Protein AF-A0A7S2FQ39-F1 (afdb_monomer_lite)

Organism: NCBI:txid327968

Sequence (121 aa):
KPEFNFGIQYMDDFSIQRCISAISCLVPRNYVVMEVKQNLTPADRKANLSRFRRPCFKKVAQVVMGEPTAEYKAHIQKKILEDKRGKSEVDWKLHRLERERKKAIAQRQEASGEAVTDKAE

pLDDT: mean 84.25, std 11.62, range [38.56, 95.75]

Structure (mmCIF, N/CA/C/O backbone):
data_AF-A0A7S2FQ39-F1
#
_entry.id   AF-A0A7S2FQ39-F1
#
loop_
_atom_site.group_PDB
_atom_site.id
_atom_site.type_symbol
_atom_site.label_atom_id
_atom_site.label_alt_id
_atom_site.label_comp_id
_atom_site.label_asym_id
_atom_site.label_entity_id
_atom_site.label_seq_id
_atom_site.pdbx_PDB_ins_code
_atom_site.Cartn_x
_atom_site.Cartn_y
_atom_site.Cartn_z
_atom_site.occupancy
_atom_site.B_iso_or_equiv
_atom_site.auth_seq_id
_atom_site.auth_comp_id
_atom_site.auth_asym_id
_atom_site.auth_atom_id
_atom_site.pdbx_PDB_model_num
ATOM 1 N N . LYS A 1 1 ? -6.271 3.833 -16.588 1.00 62.16 1 LYS A N 1
ATOM 2 C CA . LYS A 1 1 ? -5.746 4.088 -15.225 1.00 62.16 1 LYS A CA 1
ATOM 3 C C . LYS A 1 1 ? -6.754 5.026 -14.576 1.00 62.16 1 LYS A C 1
ATOM 5 O O . LYS A 1 1 ? -7.221 5.879 -15.318 1.00 62.16 1 LYS A O 1
ATOM 10 N N . PRO A 1 2 ? -7.185 4.807 -13.324 1.00 60.12 2 PRO A N 1
ATOM 11 C CA . PRO A 1 2 ? -8.110 5.735 -12.672 1.00 60.12 2 PRO A CA 1
ATOM 12 C C . PRO A 1 2 ? -7.487 7.134 -12.669 1.00 60.12 2 PRO A C 1
ATOM 14 O O . PRO A 1 2 ? -6.281 7.246 -12.440 1.00 60.12 2 PRO A O 1
ATOM 17 N N . GLU A 1 3 ? -8.275 8.154 -13.000 1.00 66.94 3 GLU A N 1
ATOM 18 C CA . GLU A 1 3 ? -7.801 9.534 -12.956 1.00 66.94 3 GLU A CA 1
ATOM 19 C C . GLU A 1 3 ? -7.766 10.017 -11.514 1.00 66.94 3 GLU A C 1
ATOM 21 O O . GLU A 1 3 ? -8.706 9.827 -10.741 1.00 66.94 3 GLU A O 1
ATOM 26 N N . PHE A 1 4 ? -6.637 10.614 -11.165 1.00 70.44 4 PHE A N 1
ATOM 27 C CA . PHE A 1 4 ? -6.452 11.318 -9.918 1.00 70.44 4 PHE A CA 1
ATOM 28 C C . PHE A 1 4 ? -6.645 12.800 -10.220 1.00 70.44 4 PHE A C 1
ATOM 30 O O . PHE A 1 4 ? -6.055 13.305 -11.168 1.00 70.44 4 PHE A O 1
ATOM 37 N N . ASN A 1 5 ? -7.521 13.459 -9.466 1.00 79.56 5 ASN A N 1
ATOM 38 C CA . ASN A 1 5 ? -7.760 14.892 -9.584 1.00 79.56 5 ASN A CA 1
ATOM 39 C C . ASN A 1 5 ? -7.559 15.524 -8.208 1.00 79.56 5 ASN A C 1
ATOM 41 O O . ASN A 1 5 ? -8.512 15.830 -7.491 1.00 79.56 5 ASN A O 1
ATOM 45 N N . PHE A 1 6 ? -6.296 15.610 -7.802 1.00 84.06 6 PHE A N 1
ATOM 46 C CA . PHE A 1 6 ? -5.885 16.217 -6.541 1.00 84.06 6 PHE A CA 1
ATOM 47 C C . PHE A 1 6 ? -5.695 17.736 -6.666 1.00 84.06 6 PHE A C 1
ATOM 49 O O . PHE A 1 6 ? -5.423 18.393 -5.662 1.00 84.06 6 PHE A O 1
ATOM 56 N N . GLY A 1 7 ? -5.831 18.297 -7.876 1.00 85.88 7 GLY A N 1
ATOM 57 C CA . GLY A 1 7 ? -5.596 19.715 -8.154 1.00 85.88 7 GLY A CA 1
ATOM 58 C C . GLY A 1 7 ? -4.108 20.068 -8.187 1.00 85.88 7 GLY A C 1
ATOM 59 O O . GLY A 1 7 ? -3.740 21.236 -8.074 1.00 85.88 7 GLY A O 1
ATOM 60 N N . ILE A 1 8 ? -3.244 19.059 -8.321 1.00 87.69 8 ILE A N 1
ATOM 61 C CA . ILE A 1 8 ? -1.791 19.203 -8.380 1.00 87.69 8 ILE A CA 1
ATOM 62 C C . ILE A 1 8 ? -1.350 18.606 -9.709 1.00 87.69 8 ILE A C 1
ATOM 64 O O . ILE A 1 8 ? -1.285 17.386 -9.859 1.00 87.69 8 ILE A O 1
ATOM 68 N N . GLN A 1 9 ? -0.979 19.474 -10.653 1.00 84.69 9 GLN A N 1
ATOM 69 C CA . GLN A 1 9 ? -0.674 19.097 -12.037 1.00 84.69 9 GLN A CA 1
ATOM 70 C C . GLN A 1 9 ? 0.286 17.902 -12.142 1.00 84.69 9 GLN A C 1
ATOM 72 O O . GLN A 1 9 ? 0.032 16.980 -12.907 1.00 84.69 9 GLN A O 1
ATOM 77 N N . TYR A 1 10 ? 1.347 17.881 -11.329 1.00 84.19 10 TYR A N 1
ATOM 78 C CA . TYR A 1 10 ? 2.373 16.832 -11.361 1.00 84.19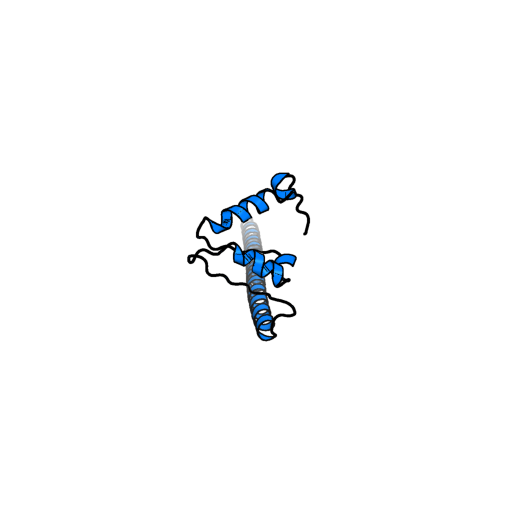 10 TYR A CA 1
ATOM 79 C C . TYR A 1 10 ? 1.932 15.471 -10.778 1.00 84.19 10 TYR A C 1
ATOM 81 O O . TYR A 1 10 ? 2.574 14.437 -11.000 1.00 84.19 10 TYR A O 1
ATOM 89 N N . MET A 1 11 ? 0.875 15.466 -9.962 1.00 83.00 11 MET A N 1
ATOM 90 C CA . MET A 1 11 ? 0.264 14.238 -9.447 1.00 83.00 11 MET A CA 1
ATOM 91 C C . MET A 1 11 ? -0.787 13.713 -10.421 1.00 83.00 11 MET A C 1
ATOM 93 O O . MET A 1 11 ? -0.844 12.506 -10.658 1.00 83.00 11 MET A O 1
ATOM 97 N N . ASP A 1 12 ? -1.551 14.625 -11.015 1.00 84.69 12 ASP A N 1
ATOM 98 C CA . ASP A 1 12 ? -2.663 14.311 -11.907 1.00 84.69 12 ASP A CA 1
ATOM 99 C C . ASP A 1 12 ? -2.162 13.850 -13.297 1.00 84.69 12 ASP A C 1
ATOM 101 O O . ASP A 1 12 ? -2.748 12.965 -13.918 1.00 84.69 12 ASP A O 1
ATOM 105 N N . ASP A 1 13 ? -1.001 14.345 -13.755 1.00 86.81 13 ASP A N 1
ATOM 106 C CA . ASP A 1 13 ? -0.345 13.948 -15.016 1.00 86.81 13 ASP A CA 1
ATOM 107 C C . ASP A 1 13 ? 0.624 12.745 -14.895 1.00 86.81 13 ASP A C 1
ATOM 109 O O . ASP A 1 13 ? 1.338 12.379 -15.847 1.00 86.81 13 ASP A O 1
ATOM 113 N N . PHE A 1 14 ? 0.697 12.136 -13.705 1.00 83.81 14 PHE A N 1
ATOM 114 C CA . PHE A 1 14 ? 1.601 11.032 -13.366 1.00 83.81 14 PHE A CA 1
ATOM 115 C C . PHE A 1 14 ? 3.100 11.310 -13.613 1.00 83.81 14 PHE A C 1
ATOM 117 O O . PHE A 1 14 ? 3.900 10.371 -13.733 1.00 83.81 14 PHE A O 1
ATOM 124 N N . SER A 1 15 ? 3.533 12.568 -13.710 1.00 88.00 15 SER A N 1
ATOM 125 C CA . SER A 1 15 ? 4.949 12.923 -13.892 1.00 88.00 15 SER A CA 1
ATOM 126 C C . SER A 1 15 ? 5.789 12.526 -12.677 1.00 88.00 15 SER A C 1
ATOM 128 O O . SER A 1 15 ? 6.823 11.872 -12.839 1.00 88.00 15 SER A O 1
ATOM 130 N N . ILE A 1 16 ? 5.303 12.783 -11.457 1.00 88.62 16 ILE A N 1
ATOM 131 C CA . ILE A 1 16 ? 5.969 12.351 -10.215 1.00 88.62 16 ILE A CA 1
ATOM 132 C C . ILE A 1 16 ? 6.115 10.830 -10.186 1.00 88.62 16 ILE A C 1
ATOM 134 O O . ILE A 1 16 ? 7.183 10.312 -9.856 1.00 88.62 16 ILE A O 1
ATOM 138 N N . GLN A 1 17 ? 5.070 10.097 -10.582 1.00 87.00 17 GLN A N 1
ATOM 139 C CA . GLN A 1 17 ? 5.109 8.636 -10.617 1.00 87.00 17 GLN A CA 1
ATOM 140 C C . GLN A 1 17 ? 6.200 8.132 -11.575 1.00 87.00 17 GLN A C 1
ATOM 142 O O . GLN A 1 17 ? 6.941 7.206 -11.235 1.00 87.00 17 GLN A O 1
ATOM 147 N N . ARG A 1 18 ? 6.336 8.756 -12.754 1.00 87.88 18 ARG A N 1
ATOM 148 C CA . ARG A 1 18 ? 7.396 8.435 -13.723 1.00 87.88 18 ARG A CA 1
ATOM 149 C C . ARG A 1 18 ? 8.787 8.700 -13.145 1.00 87.88 18 ARG A C 1
ATOM 151 O O . ARG A 1 18 ? 9.640 7.815 -13.222 1.00 87.88 18 ARG A O 1
ATOM 158 N N . CYS A 1 19 ? 8.992 9.853 -12.509 1.00 89.75 19 CYS A N 1
ATOM 159 C CA . CYS A 1 19 ? 10.262 10.209 -11.870 1.00 89.75 19 CYS A CA 1
ATOM 160 C C . CYS A 1 19 ? 10.634 9.239 -10.736 1.00 89.75 19 CYS A C 1
ATOM 162 O O . CYS A 1 19 ? 11.741 8.700 -10.715 1.00 89.75 19 CYS A O 1
ATOM 164 N N . ILE A 1 20 ? 9.694 8.943 -9.832 1.00 89.56 20 ILE A N 1
ATOM 165 C CA . ILE A 1 20 ? 9.906 7.987 -8.735 1.00 89.56 20 ILE A CA 1
ATOM 166 C C . ILE A 1 20 ? 10.208 6.595 -9.293 1.00 89.56 20 ILE A C 1
ATOM 168 O O . ILE A 1 20 ? 11.118 5.922 -8.812 1.00 89.56 20 ILE A O 1
ATOM 172 N N . SER A 1 21 ? 9.486 6.161 -10.329 1.00 88.25 21 SER A N 1
ATOM 173 C CA . SER A 1 21 ? 9.715 4.856 -10.950 1.00 88.25 21 SER A CA 1
ATOM 174 C C . SER A 1 21 ? 11.125 4.741 -11.540 1.00 88.25 21 SER A C 1
ATOM 176 O O . SER A 1 21 ? 11.764 3.704 -11.361 1.00 88.25 21 SER A O 1
ATOM 178 N N . ALA A 1 22 ? 11.646 5.802 -12.163 1.00 87.81 22 ALA A N 1
ATOM 179 C CA . ALA A 1 22 ? 13.009 5.830 -12.697 1.00 87.81 22 ALA A CA 1
ATOM 180 C C . ALA A 1 22 ? 14.084 5.739 -11.597 1.00 87.81 22 ALA A C 1
ATOM 182 O O . ALA A 1 22 ? 15.065 5.011 -11.750 1.00 87.81 22 ALA A O 1
ATOM 183 N N . ILE A 1 23 ? 13.883 6.423 -10.467 1.00 90.12 23 ILE A N 1
ATOM 184 C CA . ILE A 1 23 ? 14.864 6.488 -9.369 1.00 90.12 23 ILE A CA 1
ATOM 185 C C . ILE A 1 23 ? 14.750 5.286 -8.413 1.00 90.12 23 ILE A C 1
ATOM 187 O O . ILE A 1 23 ? 15.720 4.934 -7.742 1.00 90.12 23 ILE A O 1
ATOM 191 N N . SER A 1 24 ? 13.601 4.602 -8.375 1.00 88.50 24 SER A N 1
ATOM 192 C CA . SER A 1 24 ? 13.308 3.500 -7.440 1.00 88.50 24 SER A CA 1
ATOM 193 C C . SER A 1 24 ? 14.362 2.384 -7.405 1.00 88.50 24 SER A C 1
ATOM 195 O O . SER A 1 24 ? 14.587 1.772 -6.369 1.00 88.50 24 SER A O 1
ATOM 197 N N . CYS A 1 25 ? 15.059 2.134 -8.514 1.00 86.25 25 CYS A N 1
ATOM 198 C CA . CYS A 1 25 ? 16.072 1.079 -8.608 1.00 86.25 25 CYS A CA 1
ATOM 199 C C . CYS A 1 25 ? 17.444 1.480 -8.031 1.00 86.25 25 CYS A C 1
ATOM 201 O O . CYS A 1 25 ? 18.327 0.630 -7.874 1.00 86.25 25 CYS A O 1
ATOM 203 N N . LEU A 1 26 ? 17.650 2.765 -7.730 1.00 89.12 26 LEU A N 1
ATOM 204 C CA . LEU A 1 26 ? 18.914 3.290 -7.210 1.00 89.12 26 LEU A CA 1
ATOM 205 C C . LEU A 1 26 ? 19.009 3.151 -5.690 1.00 89.12 26 LEU A C 1
ATOM 207 O O . LEU A 1 26 ? 20.084 2.853 -5.166 1.00 89.12 26 LEU A O 1
ATOM 211 N N . VAL A 1 27 ? 17.887 3.322 -4.994 1.00 89.00 27 VAL A N 1
ATOM 212 C CA . VAL A 1 27 ? 17.828 3.340 -3.531 1.00 89.00 27 VAL A CA 1
ATOM 213 C C . VAL A 1 27 ? 17.418 1.954 -3.018 1.00 89.00 27 VAL A C 1
ATOM 215 O O . VAL A 1 27 ? 16.342 1.482 -3.367 1.00 89.00 27 VAL A O 1
ATOM 218 N N . PRO A 1 28 ? 18.221 1.272 -2.183 1.00 86.94 28 PRO A N 1
ATOM 219 C CA . PRO A 1 28 ? 17.875 -0.047 -1.658 1.00 86.94 28 PRO A CA 1
ATOM 220 C C . PRO A 1 28 ? 16.812 0.073 -0.554 1.00 86.94 28 PRO A C 1
ATOM 222 O O . PRO A 1 28 ? 17.127 0.191 0.627 1.00 86.94 28 PRO A O 1
ATOM 225 N N . ARG A 1 29 ? 15.535 0.082 -0.944 1.00 90.06 29 ARG A N 1
ATOM 226 C CA . ARG A 1 29 ? 14.372 0.069 -0.043 1.00 90.06 29 ARG A CA 1
ATOM 227 C C . ARG A 1 29 ? 13.361 -0.988 -0.475 1.00 90.06 29 ARG A C 1
ATOM 229 O O . ARG A 1 29 ? 13.396 -1.487 -1.597 1.00 90.06 29 ARG A O 1
ATOM 236 N N . ASN A 1 30 ? 12.440 -1.309 0.429 1.00 90.00 30 ASN A N 1
ATOM 237 C CA . ASN A 1 30 ? 11.291 -2.147 0.110 1.00 90.00 30 ASN A CA 1
ATOM 238 C C . ASN A 1 30 ? 10.298 -1.332 -0.730 1.00 90.00 30 ASN A C 1
ATOM 240 O O . ASN A 1 30 ? 9.781 -0.320 -0.259 1.00 90.00 30 ASN A O 1
ATOM 244 N N . TYR A 1 31 ? 10.037 -1.772 -1.962 1.00 88.81 31 TYR A N 1
ATOM 245 C CA . TYR A 1 31 ? 9.090 -1.133 -2.876 1.00 88.81 31 TYR A CA 1
ATOM 246 C C . TYR A 1 31 ? 7.878 -2.023 -3.116 1.00 88.81 31 TYR A C 1
ATOM 248 O O . TYR A 1 31 ? 8.013 -3.227 -3.331 1.00 88.81 31 TYR A O 1
ATOM 256 N N . VAL A 1 32 ? 6.698 -1.405 -3.146 1.00 88.88 32 VAL A N 1
ATOM 257 C CA . VAL A 1 32 ? 5.442 -2.053 -3.527 1.00 88.88 32 VAL A CA 1
ATOM 258 C C . VAL A 1 32 ? 4.863 -1.296 -4.718 1.00 88.88 32 VAL A C 1
ATOM 260 O O . VAL A 1 32 ? 4.591 -0.101 -4.627 1.00 88.88 32 VAL A O 1
ATOM 263 N N . VAL A 1 33 ? 4.6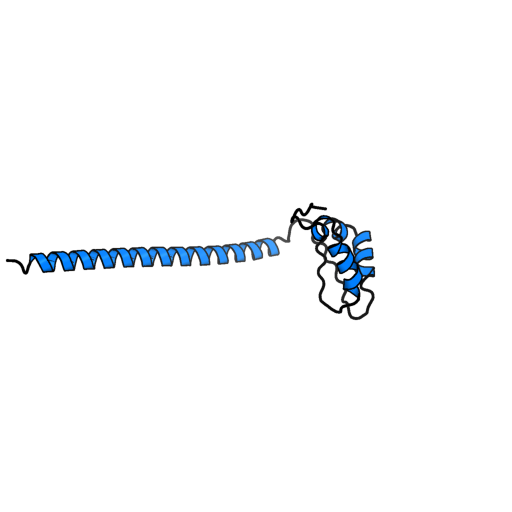89 -1.985 -5.848 1.00 87.19 33 VAL A N 1
ATOM 264 C CA . VAL A 1 33 ? 4.102 -1.417 -7.072 1.00 87.19 33 VAL A CA 1
ATOM 265 C C . VAL A 1 33 ? 2.657 -1.891 -7.185 1.00 87.19 33 VAL A C 1
ATOM 267 O O . VAL A 1 33 ? 2.390 -3.026 -7.575 1.00 87.19 33 VAL A O 1
ATOM 270 N N . MET A 1 34 ? 1.717 -1.020 -6.823 1.00 83.75 34 MET A N 1
ATOM 271 C CA . MET A 1 34 ? 0.281 -1.326 -6.779 1.00 83.75 34 MET A CA 1
ATOM 272 C C . MET A 1 34 ? -0.434 -0.955 -8.089 1.00 83.75 34 MET A C 1
ATOM 274 O O . MET A 1 34 ? -1.398 -0.196 -8.087 1.00 83.75 34 MET A O 1
ATOM 278 N N . GLU A 1 35 ? 0.039 -1.459 -9.232 1.00 83.19 35 GLU A N 1
ATOM 279 C CA . GLU A 1 35 ? -0.626 -1.227 -10.524 1.00 83.19 35 GLU A CA 1
ATOM 280 C C . GLU A 1 35 ? -1.515 -2.409 -10.932 1.00 83.19 35 GLU A C 1
ATOM 282 O O . GLU A 1 35 ? -1.038 -3.528 -11.061 1.00 83.19 35 GLU A O 1
ATOM 287 N N . VAL A 1 36 ? -2.797 -2.167 -11.226 1.00 81.69 36 VAL A N 1
ATOM 288 C CA . VAL A 1 36 ? -3.739 -3.244 -11.597 1.00 81.69 36 VAL A CA 1
ATOM 289 C C . VAL A 1 36 ? -3.383 -3.868 -12.953 1.00 81.69 36 VAL A C 1
ATOM 291 O O . VAL A 1 36 ? -3.096 -5.059 -13.037 1.00 81.69 36 VAL A O 1
ATOM 294 N N . LYS A 1 37 ? -3.352 -3.062 -14.026 1.00 83.00 37 LYS A N 1
ATOM 295 C CA . LYS A 1 37 ? -3.108 -3.558 -15.395 1.00 83.00 37 LYS A CA 1
ATOM 296 C C . LYS A 1 37 ? -1.725 -4.200 -15.531 1.00 83.00 37 LYS A C 1
ATOM 298 O O . LYS A 1 37 ? -1.615 -5.314 -16.034 1.00 83.00 37 LYS A O 1
ATOM 303 N N . GLN A 1 38 ? -0.689 -3.503 -15.068 1.00 84.44 38 GLN A N 1
ATOM 304 C CA . GLN A 1 38 ? 0.695 -3.949 -15.233 1.00 84.44 38 GLN A CA 1
ATOM 305 C C . GLN A 1 38 ? 1.034 -5.179 -14.380 1.00 84.44 38 GLN A C 1
ATOM 307 O O . GLN A 1 38 ? 1.895 -5.967 -14.762 1.00 84.44 38 GLN A O 1
ATOM 312 N N . ASN A 1 39 ? 0.363 -5.378 -13.239 1.00 85.56 39 ASN A N 1
ATOM 313 C CA . ASN A 1 39 ? 0.558 -6.594 -12.451 1.00 85.56 39 ASN A CA 1
ATOM 314 C C . ASN A 1 39 ? -0.206 -7.788 -13.036 1.00 85.56 39 ASN A C 1
ATOM 316 O O . ASN A 1 39 ? 0.174 -8.931 -12.780 1.00 85.56 39 ASN A O 1
ATOM 320 N N . LEU A 1 40 ? -1.244 -7.563 -13.845 1.00 86.69 40 LEU A N 1
ATOM 321 C CA . LEU A 1 40 ? -2.067 -8.641 -14.386 1.00 86.69 40 LEU A CA 1
ATOM 322 C C . LEU A 1 40 ? -1.416 -9.346 -15.584 1.00 86.69 40 LEU A C 1
ATOM 324 O O . LEU A 1 40 ? -1.449 -10.577 -15.673 1.00 86.69 40 LEU A O 1
ATOM 328 N N . THR A 1 41 ? -0.763 -8.601 -16.476 1.00 89.69 41 THR A N 1
ATOM 329 C CA . THR A 1 41 ? -0.130 -9.171 -17.673 1.00 89.69 41 THR A CA 1
ATOM 330 C C . THR A 1 41 ? 1.296 -9.676 -17.368 1.00 89.69 41 THR A C 1
ATOM 332 O O . THR A 1 41 ? 2.087 -8.999 -16.707 1.00 89.69 41 THR A O 1
ATOM 335 N N . PRO A 1 42 ? 1.686 -10.877 -17.838 1.00 89.12 42 PRO A N 1
ATOM 336 C CA . PRO A 1 42 ? 3.023 -11.421 -17.575 1.00 89.12 42 PRO A CA 1
ATOM 337 C C . PRO A 1 42 ? 4.148 -10.591 -18.205 1.00 89.12 42 PRO A C 1
ATOM 339 O O . PRO A 1 42 ? 5.226 -10.476 -17.618 1.00 89.12 42 PRO A O 1
ATOM 342 N N . ALA A 1 43 ? 3.893 -9.996 -19.374 1.00 91.69 43 ALA A N 1
ATOM 343 C CA . ALA A 1 43 ? 4.855 -9.151 -20.072 1.00 91.69 43 ALA A CA 1
ATOM 344 C C . ALA A 1 43 ? 5.202 -7.894 -19.257 1.00 91.69 43 ALA A C 1
ATOM 346 O O . ALA A 1 43 ? 6.385 -7.628 -19.025 1.00 91.69 43 ALA A O 1
ATOM 347 N N . ASP A 1 44 ? 4.193 -7.182 -18.744 1.00 90.00 44 ASP A N 1
ATOM 348 C CA . ASP A 1 44 ? 4.416 -5.942 -17.994 1.00 90.00 44 ASP A CA 1
ATOM 349 C C . ASP A 1 44 ? 5.055 -6.229 -16.628 1.00 90.00 44 ASP A C 1
ATOM 351 O O . ASP A 1 44 ? 5.970 -5.514 -16.214 1.00 90.00 44 ASP A O 1
ATOM 355 N N . ARG A 1 45 ? 4.691 -7.340 -15.966 1.00 90.62 45 ARG A N 1
ATOM 356 C CA . ARG A 1 45 ? 5.386 -7.797 -14.748 1.00 90.62 45 ARG A CA 1
ATOM 357 C C . ARG A 1 45 ? 6.875 -8.013 -14.985 1.00 90.62 45 ARG A C 1
ATOM 359 O O . ARG A 1 45 ? 7.702 -7.551 -14.196 1.00 90.62 45 ARG A O 1
ATOM 366 N N . LYS A 1 46 ? 7.232 -8.715 -16.065 1.00 90.31 46 LYS A N 1
ATOM 367 C CA . LYS A 1 46 ? 8.636 -8.966 -16.412 1.00 90.31 46 LYS A CA 1
ATOM 368 C C . LYS A 1 46 ? 9.359 -7.652 -16.694 1.00 90.31 46 LYS A C 1
ATOM 370 O O . LYS A 1 46 ? 10.469 -7.467 -16.200 1.00 90.31 46 LYS A O 1
ATOM 375 N N . ALA A 1 47 ? 8.725 -6.728 -17.417 1.00 90.81 47 ALA A N 1
ATOM 376 C CA . ALA A 1 47 ? 9.282 -5.408 -17.690 1.00 90.81 47 ALA A CA 1
ATOM 377 C C . ALA A 1 47 ? 9.529 -4.611 -16.396 1.00 90.81 47 ALA A C 1
ATOM 379 O O . ALA A 1 47 ? 10.635 -4.105 -16.197 1.00 90.81 47 ALA A O 1
ATOM 380 N N . ASN A 1 48 ? 8.565 -4.582 -15.475 1.00 89.25 48 ASN A N 1
ATOM 381 C CA . ASN A 1 48 ? 8.681 -3.880 -14.194 1.00 89.25 48 ASN A CA 1
ATOM 382 C C . ASN A 1 48 ? 9.776 -4.479 -13.300 1.00 89.25 48 ASN A C 1
ATOM 384 O O . ASN A 1 48 ? 10.645 -3.755 -12.812 1.00 89.25 48 ASN A O 1
ATOM 388 N N . LEU A 1 49 ? 9.803 -5.805 -13.143 1.00 89.38 49 LEU A N 1
ATOM 389 C CA . LEU A 1 49 ? 10.837 -6.490 -12.361 1.00 89.38 49 LEU A CA 1
ATOM 390 C C . LEU A 1 49 ? 12.230 -6.374 -12.992 1.00 89.38 49 LEU A C 1
ATOM 392 O O . LEU A 1 49 ? 13.231 -6.393 -12.277 1.00 89.38 49 LEU A O 1
ATOM 396 N N . SER A 1 50 ? 12.319 -6.237 -14.319 1.00 89.69 50 SER A N 1
ATOM 397 C CA . SER A 1 50 ? 13.600 -6.106 -15.020 1.00 89.69 50 SER A CA 1
ATOM 398 C C . SER A 1 50 ? 14.346 -4.812 -14.700 1.00 89.69 50 SER A C 1
ATOM 400 O O . SER A 1 50 ? 15.529 -4.732 -15.016 1.00 89.69 50 SER A O 1
ATOM 402 N N . ARG A 1 51 ? 13.697 -3.817 -14.083 1.00 88.00 51 ARG A N 1
ATOM 403 C CA . ARG A 1 51 ? 14.347 -2.577 -13.632 1.00 88.00 51 ARG A CA 1
ATOM 404 C C . ARG A 1 51 ? 15.162 -2.814 -12.355 1.00 88.00 51 ARG A C 1
ATOM 406 O O . ARG A 1 51 ? 16.281 -2.324 -12.224 1.00 88.00 51 ARG A O 1
ATOM 413 N N . PHE A 1 52 ? 14.675 -3.688 -11.475 1.00 90.19 52 PHE A N 1
ATOM 414 C CA . PHE A 1 52 ? 15.336 -4.084 -10.229 1.00 90.19 52 PHE A CA 1
ATOM 415 C C . PHE A 1 52 ? 16.366 -5.204 -10.468 1.00 90.19 52 PHE A C 1
ATOM 417 O O . PHE A 1 52 ? 16.208 -6.339 -10.015 1.00 90.19 52 PHE A O 1
ATOM 424 N N . ARG A 1 53 ? 17.425 -4.917 -11.239 1.00 86.38 53 ARG A N 1
ATOM 425 C CA . ARG A 1 53 ? 18.468 -5.918 -11.570 1.00 86.38 53 ARG A CA 1
ATOM 426 C C . ARG A 1 53 ? 19.518 -6.107 -10.485 1.00 86.38 53 ARG A C 1
ATOM 428 O O . ARG A 1 53 ? 20.196 -7.130 -10.486 1.00 86.38 53 ARG A O 1
ATOM 435 N N . ARG A 1 54 ? 19.684 -5.123 -9.600 1.00 87.38 54 ARG A N 1
ATOM 436 C CA . ARG A 1 54 ? 20.750 -5.143 -8.595 1.00 87.38 54 ARG A CA 1
ATOM 437 C C . ARG A 1 54 ? 20.523 -6.299 -7.603 1.00 87.38 54 ARG A C 1
ATOM 439 O O . ARG A 1 54 ? 19.378 -6.505 -7.199 1.00 87.38 54 ARG A O 1
ATOM 446 N N . PRO A 1 55 ? 21.581 -7.005 -7.160 1.00 86.81 55 PRO A N 1
ATOM 447 C CA . PRO A 1 55 ? 21.460 -8.142 -6.238 1.00 86.81 55 PRO A CA 1
ATOM 448 C C . PRO A 1 55 ? 20.813 -7.807 -4.888 1.00 86.81 55 PRO A C 1
ATOM 450 O O . PRO A 1 55 ? 20.303 -8.693 -4.215 1.00 86.81 55 PRO A O 1
ATOM 453 N N . CYS A 1 56 ? 20.808 -6.530 -4.494 1.00 88.38 56 CYS A N 1
ATOM 454 C CA . CYS A 1 56 ? 20.179 -6.065 -3.260 1.00 88.38 56 CYS A CA 1
ATOM 455 C C . CYS A 1 56 ? 18.644 -6.163 -3.261 1.00 88.38 56 CYS A C 1
ATOM 457 O O . CYS A 1 56 ? 18.036 -6.027 -2.202 1.00 88.38 56 CYS A O 1
ATOM 459 N N . PHE A 1 57 ? 18.006 -6.397 -4.413 1.00 90.25 57 PHE A N 1
ATOM 460 C CA . PHE A 1 57 ? 16.553 -6.504 -4.505 1.00 90.25 57 PHE A CA 1
ATOM 461 C C . PHE A 1 57 ? 16.090 -7.951 -4.658 1.00 90.25 57 PHE A C 1
ATOM 463 O O . PHE A 1 57 ? 16.409 -8.638 -5.631 1.00 90.25 57 PHE A O 1
ATOM 470 N N . LYS A 1 58 ? 15.217 -8.384 -3.743 1.00 90.31 58 LYS A N 1
ATOM 471 C CA . LYS A 1 58 ? 14.429 -9.606 -3.906 1.00 90.31 58 LYS A CA 1
ATOM 472 C C . LYS A 1 58 ? 13.195 -9.301 -4.759 1.00 90.31 58 LYS A C 1
ATOM 474 O O . LYS A 1 58 ? 12.280 -8.612 -4.321 1.00 90.31 58 LYS A O 1
ATOM 479 N N . LYS A 1 59 ? 13.164 -9.830 -5.981 1.00 89.31 59 LYS A N 1
ATOM 480 C CA . LYS A 1 59 ? 12.041 -9.668 -6.917 1.00 89.31 59 LYS A CA 1
ATOM 481 C C . LYS A 1 59 ? 10.940 -10.677 -6.605 1.00 89.31 59 LYS A C 1
ATOM 483 O O . LYS A 1 59 ? 11.138 -11.873 -6.797 1.00 89.31 59 LYS A O 1
ATOM 488 N N . VAL A 1 60 ? 9.784 -10.195 -6.160 1.00 89.06 60 VAL A N 1
ATOM 489 C CA . VAL A 1 60 ? 8.591 -11.015 -5.911 1.00 89.06 60 VAL A CA 1
ATOM 490 C C . VAL A 1 60 ? 7.422 -10.403 -6.671 1.00 89.06 60 VAL A C 1
ATOM 492 O O . VAL A 1 60 ? 7.171 -9.208 -6.556 1.00 89.06 60 VAL A O 1
ATOM 495 N N . ALA A 1 61 ? 6.705 -11.220 -7.441 1.00 86.06 61 ALA A N 1
ATOM 496 C CA . ALA A 1 61 ? 5.429 -10.840 -8.030 1.00 86.06 61 ALA A CA 1
ATOM 497 C C . ALA A 1 61 ? 4.371 -11.855 -7.609 1.00 86.06 61 ALA A C 1
ATOM 499 O O . ALA A 1 61 ? 4.441 -13.022 -7.990 1.00 86.06 61 ALA A O 1
ATOM 500 N N . GLN A 1 62 ? 3.402 -11.398 -6.824 1.00 84.12 62 GLN A N 1
ATOM 501 C CA . GLN A 1 62 ? 2.217 -12.169 -6.477 1.00 84.12 62 GLN A CA 1
ATOM 502 C C . GLN A 1 62 ? 1.044 -11.621 -7.279 1.00 84.12 62 GLN A C 1
ATOM 504 O O . GLN A 1 62 ? 0.754 -10.427 -7.234 1.00 84.12 62 GLN A O 1
ATOM 509 N N . VAL A 1 63 ? 0.403 -12.499 -8.042 1.00 81.19 63 VAL A N 1
ATOM 510 C CA . VAL A 1 63 ? -0.804 -12.178 -8.799 1.00 81.19 63 VAL A CA 1
ATOM 511 C C . VAL A 1 63 ? -1.941 -12.893 -8.104 1.00 81.19 63 VAL A C 1
ATOM 513 O O . VAL A 1 63 ? -1.993 -14.119 -8.104 1.00 81.19 63 VAL A O 1
ATOM 516 N N . VAL A 1 64 ? -2.818 -12.118 -7.482 1.00 80.62 64 VAL A N 1
ATOM 517 C CA . VAL A 1 64 ? -3.992 -12.642 -6.791 1.00 80.62 64 VAL A CA 1
ATOM 518 C C . VAL A 1 64 ? -5.194 -12.302 -7.657 1.00 80.62 64 VAL A C 1
ATOM 520 O O . VAL A 1 64 ? -5.541 -11.133 -7.803 1.00 80.62 64 VAL A O 1
ATOM 523 N N . MET A 1 65 ? -5.775 -13.321 -8.286 1.00 78.62 65 MET A N 1
ATOM 524 C CA . MET A 1 65 ? -6.955 -13.201 -9.140 1.00 78.62 65 MET A CA 1
ATOM 525 C C . MET A 1 65 ? -8.003 -14.213 -8.698 1.00 78.62 65 MET A C 1
ATOM 527 O O . MET A 1 65 ? -7.663 -15.343 -8.356 1.00 78.62 65 MET A O 1
ATOM 531 N N . GLY A 1 66 ? -9.270 -13.809 -8.758 1.00 82.94 66 GLY A N 1
ATOM 532 C CA . GLY A 1 66 ? -10.403 -14.654 -8.393 1.00 82.94 66 GLY A CA 1
ATOM 533 C C . GLY A 1 66 ? -10.795 -14.545 -6.922 1.00 82.94 66 GLY A C 1
ATOM 534 O O . GLY A 1 66 ? -10.444 -13.590 -6.225 1.00 82.94 66 GLY A O 1
ATOM 535 N N . GLU A 1 67 ? -11.580 -15.517 -6.470 1.00 78.69 67 GLU A N 1
ATOM 536 C CA . GLU A 1 67 ? -12.049 -15.558 -5.093 1.00 78.69 67 GLU A CA 1
ATOM 537 C C . GLU A 1 67 ? -10.956 -16.076 -4.147 1.00 78.69 67 GLU A C 1
ATOM 539 O O . GLU A 1 67 ? -10.270 -17.047 -4.475 1.00 78.69 67 GLU A O 1
ATOM 544 N N . PRO A 1 68 ? -10.803 -15.481 -2.950 1.00 83.38 68 PRO A N 1
ATOM 545 C CA . PRO A 1 68 ? -9.912 -16.029 -1.938 1.00 83.38 68 PRO A CA 1
ATOM 546 C C . PRO A 1 68 ? -10.328 -17.452 -1.551 1.00 83.38 68 PRO A C 1
ATOM 548 O O . PRO A 1 68 ? -11.512 -17.798 -1.610 1.00 83.38 68 PRO A O 1
ATOM 551 N N . THR A 1 69 ? -9.370 -18.256 -1.093 1.00 88.75 69 THR A N 1
ATOM 552 C CA . THR A 1 69 ? -9.649 -19.605 -0.584 1.00 88.75 69 THR A CA 1
ATOM 553 C C . THR A 1 69 ? -10.695 -19.564 0.534 1.00 88.75 69 THR A C 1
ATOM 555 O O . THR A 1 69 ? -10.777 -18.595 1.297 1.00 88.75 69 THR A O 1
ATOM 558 N N . ALA A 1 70 ? -11.507 -20.620 0.646 1.00 88.44 70 ALA A N 1
ATOM 559 C CA . ALA A 1 70 ? -12.561 -20.701 1.660 1.00 88.44 70 ALA A CA 1
ATOM 560 C C . ALA A 1 70 ? -12.008 -20.514 3.085 1.00 88.44 70 ALA A C 1
ATOM 562 O O . ALA A 1 70 ? -12.608 -19.808 3.893 1.00 88.44 70 ALA A O 1
A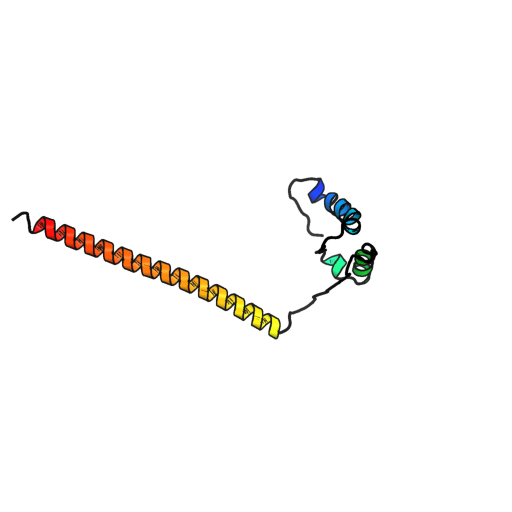TOM 563 N N . GLU A 1 71 ? -10.818 -21.057 3.356 1.00 90.06 71 GLU A N 1
ATOM 564 C CA . GLU A 1 71 ? -10.098 -20.887 4.622 1.00 90.06 71 GLU A CA 1
ATOM 565 C C . GLU A 1 71 ? -9.763 -19.420 4.912 1.00 90.06 71 GLU A C 1
ATOM 567 O O . GLU A 1 71 ? -10.011 -18.929 6.014 1.00 90.06 71 GLU A O 1
ATOM 572 N N . TYR A 1 72 ? -9.255 -18.688 3.913 1.00 89.44 72 TYR A N 1
ATOM 573 C CA . TYR A 1 72 ? -8.941 -17.271 4.069 1.00 89.44 72 TYR A CA 1
ATOM 574 C C . TYR A 1 72 ? -10.209 -16.444 4.295 1.00 89.44 72 TYR A C 1
ATOM 576 O O . TYR A 1 72 ? -10.241 -15.596 5.187 1.00 89.44 72 TYR A O 1
ATOM 584 N N . LYS A 1 73 ? -11.288 -16.726 3.550 1.00 89.81 73 LYS A N 1
ATOM 585 C CA . LYS A 1 73 ? -12.591 -16.076 3.767 1.00 89.81 73 LYS A CA 1
ATOM 586 C C . LYS A 1 73 ? -13.097 -16.311 5.192 1.00 89.81 73 LYS A C 1
ATOM 588 O O . LYS A 1 73 ? -13.468 -15.346 5.856 1.00 89.81 73 LYS A O 1
ATOM 593 N N . ALA A 1 74 ? -13.068 -17.552 5.678 1.00 93.25 74 ALA A N 1
ATOM 594 C CA . ALA A 1 74 ? -13.501 -17.895 7.031 1.00 93.25 74 ALA A CA 1
ATOM 595 C C . ALA A 1 74 ? -12.643 -17.203 8.103 1.00 93.25 74 ALA A C 1
ATOM 597 O O . ALA A 1 74 ? -13.178 -16.659 9.069 1.00 93.25 74 ALA A O 1
ATOM 598 N N . HIS A 1 75 ? -11.321 -17.152 7.911 1.00 93.69 75 HIS A N 1
ATOM 599 C CA . HIS A 1 75 ? -10.407 -16.459 8.818 1.00 93.69 75 HIS A CA 1
ATOM 600 C C . HIS A 1 75 ? -10.707 -14.955 8.903 1.00 93.69 75 HIS A C 1
ATOM 602 O O . HIS A 1 75 ? -10.840 -14.403 9.997 1.00 93.69 75 HIS A O 1
ATOM 608 N N . ILE A 1 76 ? -10.876 -14.295 7.754 1.00 93.44 76 ILE A N 1
ATOM 609 C CA . ILE A 1 76 ? -11.213 -12.869 7.701 1.00 93.44 76 ILE A CA 1
ATOM 610 C C . ILE A 1 76 ? -12.595 -12.607 8.307 1.00 93.44 76 ILE A C 1
ATOM 612 O O . ILE A 1 76 ? -12.746 -11.674 9.092 1.00 93.44 76 ILE A O 1
ATOM 616 N N . GLN A 1 77 ? -13.593 -13.443 8.016 1.00 93.88 77 GLN A N 1
ATOM 617 C CA . GLN A 1 77 ? -14.925 -13.324 8.616 1.00 93.88 77 GLN A CA 1
ATOM 618 C C . GLN A 1 77 ? -14.885 -13.483 10.138 1.00 93.88 77 GLN A C 1
ATOM 620 O O . GLN A 1 77 ? -15.529 -12.704 10.839 1.00 93.88 77 GLN A O 1
ATOM 625 N N . LYS A 1 78 ? -14.094 -14.429 10.659 1.00 95.31 78 LYS A N 1
ATOM 626 C CA . LYS A 1 78 ? -13.895 -14.605 12.102 1.00 95.31 78 LYS A CA 1
ATOM 627 C C . LYS A 1 78 ? -13.309 -13.344 12.737 1.00 95.31 78 LYS A C 1
ATOM 629 O O . LYS A 1 78 ? -13.866 -12.853 13.713 1.00 95.31 78 LYS A O 1
ATOM 634 N N . LYS A 1 79 ? -12.266 -12.770 12.134 1.00 94.81 79 LYS A N 1
ATOM 635 C CA . LYS A 1 79 ? -11.651 -11.525 12.615 1.00 94.81 79 LYS A CA 1
ATOM 636 C C . LYS A 1 79 ? -12.632 -10.347 12.593 1.00 94.81 79 LYS A C 1
ATOM 638 O O . LYS A 1 79 ? -12.747 -9.615 13.567 1.00 94.81 79 LYS A O 1
ATOM 643 N N . ILE A 1 80 ? -13.404 -10.203 11.514 1.00 93.94 80 ILE A N 1
ATOM 644 C CA . ILE A 1 80 ? -14.439 -9.164 11.406 1.00 93.94 80 ILE A CA 1
ATOM 645 C C . ILE A 1 80 ? -15.521 -9.348 12.481 1.00 93.94 80 ILE A C 1
ATOM 647 O O . ILE A 1 80 ? -16.020 -8.362 13.024 1.00 93.94 80 ILE A O 1
ATOM 651 N 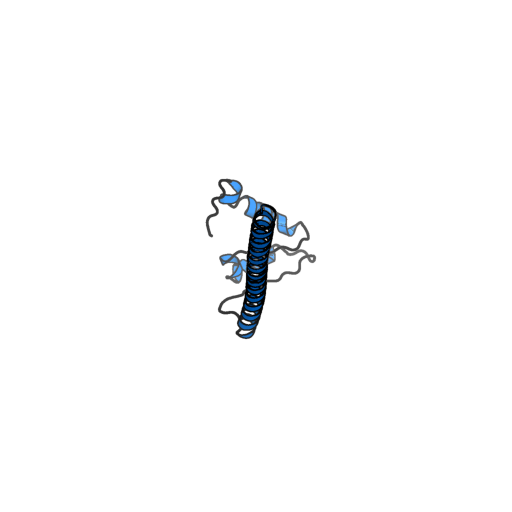N . LEU A 1 81 ? -15.912 -10.588 12.787 1.00 95.75 81 LEU A N 1
ATOM 652 C CA . LEU A 1 81 ? -16.875 -10.880 13.850 1.00 95.75 81 LEU A CA 1
ATOM 653 C C . LEU A 1 81 ? -16.317 -10.541 15.234 1.00 95.75 81 LEU A C 1
ATOM 655 O O . LEU A 1 81 ? -17.046 -9.966 16.037 1.00 95.75 81 LEU A O 1
ATOM 659 N N . GLU A 1 82 ? -15.053 -10.859 15.505 1.00 95.06 82 GLU A N 1
ATOM 660 C CA . GLU A 1 82 ? -14.371 -10.503 16.755 1.00 95.06 82 GLU A CA 1
ATOM 661 C C . GLU A 1 82 ? -14.297 -8.979 16.934 1.00 95.06 82 GLU A C 1
ATOM 663 O O . GLU A 1 82 ? -14.732 -8.467 17.966 1.00 95.06 82 GLU A O 1
ATOM 668 N N . ASP A 1 83 ? -13.887 -8.242 15.898 1.00 94.12 83 ASP A N 1
ATOM 669 C CA . ASP A 1 83 ? -13.842 -6.774 15.922 1.00 94.12 83 ASP A CA 1
ATOM 670 C C . ASP A 1 83 ? -15.234 -6.158 16.153 1.00 94.12 83 ASP A C 1
ATOM 672 O O . ASP A 1 83 ? -15.389 -5.195 16.909 1.00 94.12 83 ASP A O 1
ATOM 676 N N . LYS A 1 84 ? -16.277 -6.713 15.518 1.00 94.25 84 LYS A N 1
ATOM 677 C CA . LYS A 1 84 ? -17.666 -6.259 15.702 1.00 94.25 84 LYS A CA 1
ATOM 678 C C . LYS A 1 84 ? -18.191 -6.554 17.104 1.00 94.25 84 LYS A C 1
ATOM 680 O O . LYS A 1 84 ? -18.852 -5.695 17.685 1.00 94.25 84 LYS A O 1
ATOM 685 N N . ARG A 1 85 ? -17.900 -7.739 17.652 1.00 93.44 85 ARG A N 1
ATOM 686 C CA . ARG A 1 85 ? -18.269 -8.104 19.028 1.00 93.44 85 ARG A CA 1
ATOM 687 C C . ARG A 1 85 ? -17.599 -7.171 20.028 1.00 93.44 85 ARG A C 1
ATOM 689 O O . ARG A 1 85 ? -18.294 -6.621 20.871 1.00 93.44 85 ARG A O 1
ATOM 696 N N . GLY A 1 86 ? -16.300 -6.908 19.866 1.00 91.56 86 GLY A N 1
ATOM 697 C CA . GLY A 1 86 ? -15.566 -5.975 20.720 1.00 91.56 86 GLY A CA 1
ATOM 698 C C . GLY A 1 86 ? -16.186 -4.576 20.735 1.00 91.56 86 GLY A C 1
ATOM 699 O O . GLY A 1 86 ? -16.439 -4.029 21.806 1.00 91.56 86 GLY A O 1
ATOM 700 N N . LYS A 1 87 ? -16.516 -4.022 19.560 1.00 92.75 87 LYS A N 1
ATOM 701 C CA . LYS A 1 87 ? -17.211 -2.725 19.462 1.00 92.75 87 LYS A CA 1
ATOM 702 C C . LYS A 1 87 ? -18.581 -2.753 20.140 1.00 92.75 87 LYS A C 1
ATOM 704 O O . LYS A 1 87 ? -18.864 -1.902 20.973 1.00 92.75 87 LYS A O 1
ATOM 709 N N . SER A 1 88 ? -19.386 -3.779 19.862 1.00 91.62 88 SER A N 1
ATOM 710 C CA . SER A 1 88 ? -20.721 -3.912 20.454 1.00 91.62 88 SER A CA 1
ATOM 711 C C . SER A 1 88 ? -20.689 -4.075 21.976 1.00 91.62 88 SER A C 1
ATOM 713 O O . SER A 1 88 ? -21.586 -3.579 22.653 1.00 91.62 88 SER A O 1
ATOM 715 N N . GLU A 1 89 ? -19.696 -4.769 22.532 1.00 93.06 89 GLU A N 1
ATOM 716 C CA . GLU A 1 89 ? -19.537 -4.907 23.981 1.00 93.06 89 GLU A CA 1
ATOM 717 C C . GLU A 1 89 ? -19.133 -3.591 24.642 1.00 93.06 89 GLU A C 1
ATOM 719 O O . GLU A 1 89 ? -19.611 -3.288 25.736 1.00 93.06 89 GLU A O 1
ATOM 724 N N . VAL A 1 90 ? -18.265 -2.808 23.995 1.00 92.69 90 VAL A N 1
ATOM 725 C CA . VAL A 1 90 ? -17.893 -1.469 24.466 1.00 92.69 90 VAL A CA 1
ATOM 726 C C . VAL A 1 90 ? -19.116 -0.557 24.462 1.00 92.69 90 VAL A C 1
ATOM 728 O O . VAL A 1 90 ? -19.432 0.020 25.501 1.00 92.69 90 VAL A O 1
ATOM 731 N N . ASP A 1 91 ? -19.854 -0.505 23.353 1.00 91.19 91 ASP A N 1
ATOM 732 C CA . ASP A 1 91 ? -21.067 0.309 23.232 1.00 91.19 91 ASP A CA 1
ATOM 733 C C . ASP A 1 91 ? -22.119 -0.106 24.273 1.00 91.19 91 ASP A C 1
ATOM 735 O O . ASP A 1 91 ? -22.715 0.731 24.954 1.00 91.19 91 ASP A O 1
ATOM 739 N N . TRP A 1 92 ? -22.300 -1.414 24.487 1.00 92.38 92 TRP A N 1
ATOM 740 C CA . TRP A 1 92 ? -23.217 -1.924 25.504 1.00 92.38 92 TRP A CA 1
ATOM 741 C C . TRP A 1 92 ? -22.788 -1.552 26.929 1.00 92.38 92 TRP A C 1
ATOM 743 O O . TRP A 1 92 ? -23.628 -1.149 27.739 1.00 92.38 92 TRP A O 1
ATOM 753 N N . LYS A 1 93 ? -21.490 -1.649 27.248 1.00 91.50 93 LYS A N 1
ATOM 754 C CA . LYS A 1 93 ? -20.944 -1.246 28.556 1.00 91.50 93 LYS A CA 1
ATOM 755 C C . LYS A 1 93 ? -21.113 0.254 28.790 1.00 91.50 93 LYS A C 1
ATOM 757 O O . LYS A 1 93 ? -21.526 0.635 29.884 1.00 91.50 93 LYS A O 1
ATOM 762 N N . LEU A 1 94 ? -20.867 1.087 27.777 1.00 91.19 94 LEU A N 1
ATOM 763 C CA . LEU A 1 94 ? -21.087 2.534 27.846 1.00 91.19 94 LEU A CA 1
ATOM 764 C C . LEU A 1 94 ? -22.559 2.854 28.119 1.00 91.19 94 LEU A C 1
ATOM 766 O O . LEU A 1 94 ? -22.865 3.533 29.097 1.00 91.19 94 LEU A O 1
ATOM 770 N N . HIS A 1 95 ? -23.485 2.276 27.352 1.00 89.50 95 HIS A N 1
ATOM 771 C CA . HIS A 1 95 ? -24.920 2.474 27.572 1.00 89.50 95 HIS A CA 1
ATOM 772 C C . HIS A 1 95 ? -25.409 1.945 28.924 1.00 89.50 95 HIS A C 1
ATOM 774 O O . HIS A 1 95 ? -26.345 2.490 29.517 1.00 89.50 95 HIS A O 1
ATOM 780 N N . ARG A 1 96 ? -24.812 0.865 29.437 1.00 91.38 96 ARG A N 1
ATOM 781 C CA . ARG A 1 96 ? -25.120 0.362 30.778 1.00 91.38 96 ARG A CA 1
ATOM 782 C C . ARG A 1 96 ? -24.663 1.347 31.853 1.00 91.38 96 ARG A C 1
ATOM 784 O O . ARG A 1 96 ? -25.470 1.699 32.711 1.00 91.38 96 ARG A O 1
ATOM 791 N N . LEU A 1 97 ? -23.427 1.830 31.766 1.00 89.81 97 LEU A N 1
ATOM 792 C CA . LEU A 1 97 ? -22.860 2.779 32.722 1.00 89.81 97 LEU A CA 1
ATOM 793 C C . LEU A 1 97 ? -23.590 4.129 32.685 1.00 89.81 97 LEU A C 1
ATOM 795 O O . LEU A 1 97 ? -23.867 4.709 33.731 1.00 89.81 97 LEU A O 1
ATOM 799 N N . GLU A 1 98 ? -23.997 4.601 31.505 1.00 89.38 98 GLU A N 1
ATOM 800 C CA . GLU A 1 98 ? -24.853 5.784 31.367 1.00 89.38 98 GLU A CA 1
ATOM 801 C C . GLU A 1 98 ? -26.217 5.602 32.039 1.00 89.38 98 GLU A C 1
ATOM 803 O O . GLU A 1 98 ? -26.692 6.514 32.718 1.00 89.38 98 GLU A O 1
ATOM 808 N N . ARG A 1 99 ? -26.856 4.434 31.881 1.00 88.44 99 ARG A N 1
ATOM 809 C CA . ARG A 1 99 ? -28.134 4.140 32.549 1.00 88.44 99 ARG A CA 1
ATOM 810 C C . ARG A 1 99 ? -27.983 4.080 34.064 1.00 88.44 99 ARG A C 1
ATOM 812 O O . ARG A 1 99 ? -28.814 4.649 34.766 1.00 88.44 99 ARG A O 1
ATOM 819 N N . GLU A 1 100 ? -26.941 3.427 34.568 1.00 88.75 100 GLU A N 1
ATOM 820 C CA . GLU A 1 100 ? -26.648 3.365 36.006 1.00 88.75 100 GLU A CA 1
ATOM 821 C C . GLU A 1 100 ? -26.339 4.762 36.569 1.00 88.75 100 GLU A C 1
ATOM 823 O O . GLU A 1 100 ? -26.901 5.148 37.594 1.00 88.75 100 GLU A O 1
ATOM 828 N N . ARG A 1 101 ? -25.562 5.582 35.846 1.00 88.88 101 ARG A N 1
ATOM 829 C CA . ARG A 1 101 ? -25.282 6.976 36.217 1.00 88.88 101 ARG A CA 1
ATOM 830 C C . ARG A 1 101 ? -26.551 7.828 36.265 1.00 88.88 101 ARG A C 1
ATOM 832 O O . ARG A 1 101 ? -26.738 8.567 37.226 1.00 88.88 101 ARG A O 1
ATOM 839 N N . LYS A 1 102 ? -27.434 7.720 35.265 1.00 89.50 102 LYS A N 1
ATOM 840 C CA . LYS A 1 102 ? -28.720 8.443 35.247 1.00 89.50 102 LYS A CA 1
ATOM 841 C C . LYS A 1 102 ? -29.612 8.044 36.425 1.00 89.50 102 LYS A C 1
ATOM 843 O O . LYS A 1 102 ? -30.160 8.924 37.079 1.00 89.50 102 LYS A O 1
ATOM 848 N N . LYS A 1 103 ? -29.704 6.746 36.739 1.00 88.81 103 LYS A N 1
ATOM 849 C CA . LYS A 1 103 ? -30.464 6.249 37.900 1.00 88.81 103 LYS A CA 1
ATOM 850 C C . LYS A 1 103 ? -29.893 6.754 39.229 1.00 88.81 103 LYS A C 1
ATOM 852 O O . LYS A 1 103 ? -30.656 7.208 40.070 1.00 88.81 103 LYS A O 1
ATOM 857 N N . ALA A 1 104 ? -28.571 6.733 39.399 1.00 87.00 104 ALA A N 1
ATOM 858 C CA . ALA A 1 104 ? -27.923 7.220 40.618 1.00 87.00 104 ALA A CA 1
ATOM 859 C C . ALA A 1 104 ? -28.090 8.738 40.820 1.00 87.00 104 ALA A C 1
ATOM 861 O O . ALA A 1 104 ? -28.228 9.199 41.951 1.00 87.00 104 ALA A O 1
ATOM 862 N N . ILE A 1 105 ? -28.089 9.522 39.734 1.00 86.25 105 ILE A N 1
ATOM 863 C CA . ILE A 1 105 ? -28.366 10.965 39.794 1.00 86.25 105 ILE A CA 1
ATOM 864 C C . ILE A 1 105 ? -29.828 11.213 40.180 1.00 86.25 105 ILE A C 1
ATOM 866 O O . ILE A 1 105 ? -30.064 12.022 41.072 1.00 86.25 105 ILE A O 1
ATOM 870 N N . ALA A 1 106 ? -30.779 10.497 39.570 1.00 85.69 106 ALA A N 1
ATOM 871 C CA . ALA A 1 106 ? -32.200 10.619 39.902 1.00 85.69 106 ALA A CA 1
ATOM 872 C C . ALA A 1 106 ? -32.471 10.291 41.383 1.00 85.69 106 ALA A C 1
ATOM 874 O O . ALA A 1 106 ? -33.060 11.104 42.086 1.00 85.69 106 ALA A O 1
ATOM 875 N N . GLN A 1 107 ? -31.922 9.183 41.894 1.00 82.94 107 GLN A N 1
ATOM 876 C CA . GLN A 1 107 ? -32.062 8.796 43.306 1.00 82.94 107 GLN A CA 1
ATOM 877 C C . GLN A 1 107 ? -31.438 9.810 44.276 1.00 82.94 107 GLN A C 1
ATOM 879 O O . GLN A 1 107 ? -31.987 10.066 45.343 1.00 82.94 107 GLN A O 1
ATOM 884 N N . ARG A 1 108 ? -30.289 10.413 43.926 1.00 79.88 108 ARG A N 1
ATOM 885 C CA . ARG A 1 108 ? -29.700 11.490 44.742 1.00 79.88 108 ARG A CA 1
ATOM 886 C C . ARG A 1 108 ? -30.560 12.749 44.744 1.00 79.88 108 ARG A C 1
ATOM 888 O O . ARG A 1 108 ? -30.637 13.396 45.780 1.00 79.88 108 ARG A O 1
ATOM 895 N N . GLN A 1 109 ? -31.161 13.099 43.608 1.00 79.75 109 GLN A N 1
ATOM 896 C CA . GLN A 1 109 ? -32.036 14.265 43.498 1.00 79.75 109 GLN A CA 1
ATOM 897 C C . GLN A 1 109 ? -33.315 14.080 44.320 1.00 79.75 109 GLN A C 1
ATOM 899 O O . GLN A 1 109 ? -33.648 14.981 45.085 1.00 79.75 109 GLN A O 1
ATOM 904 N N . GLU A 1 110 ? -33.953 12.910 44.245 1.00 78.88 110 GLU A N 1
ATOM 905 C CA . GLU A 1 110 ? -35.131 12.562 45.056 1.00 78.88 110 GLU A CA 1
ATOM 906 C C . GLU A 1 110 ? -34.816 12.623 46.561 1.00 78.88 110 GLU A C 1
ATOM 908 O O . GLU A 1 110 ? -35.456 13.381 47.286 1.00 78.88 110 GLU A O 1
ATOM 913 N N . ALA A 1 111 ? -33.740 11.968 47.016 1.00 75.50 111 ALA A N 1
ATOM 914 C CA . ALA A 1 111 ? -33.346 11.990 48.430 1.00 75.50 111 ALA A CA 1
ATOM 915 C C . ALA A 1 111 ? -32.957 13.393 48.943 1.00 75.50 111 ALA A C 1
ATOM 917 O O . ALA A 1 111 ? -33.166 13.718 50.111 1.00 75.50 111 ALA A O 1
ATOM 918 N N . SER A 1 112 ? -32.379 14.245 48.086 1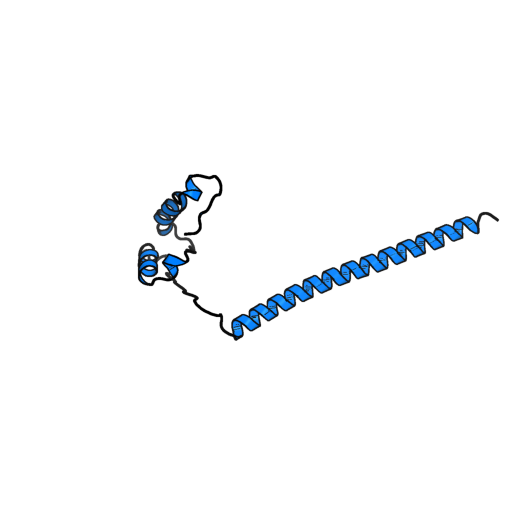.00 65.69 112 SER A N 1
ATOM 919 C CA . SER A 1 112 ? -32.075 15.639 48.444 1.00 65.69 112 SER A CA 1
ATOM 920 C C . SER A 1 112 ? -33.299 16.559 48.422 1.00 65.69 112 SER A C 1
ATOM 922 O O . SER A 1 112 ? -33.291 17.570 49.117 1.00 65.69 112 SER A O 1
ATOM 924 N N . GLY A 1 113 ? -34.334 16.222 47.646 1.00 59.53 113 GLY A N 1
ATOM 925 C CA . GLY A 1 113 ? -35.601 16.951 47.613 1.00 59.53 113 GLY A CA 1
ATOM 926 C C . GLY A 1 113 ? -36.460 16.661 48.843 1.00 59.53 113 GLY A C 1
ATOM 927 O O . GLY A 1 113 ? -36.949 17.595 49.470 1.00 59.53 113 GLY A O 1
ATOM 928 N N . GLU A 1 114 ? -36.558 15.391 49.244 1.00 53.75 114 GLU A N 1
ATOM 929 C CA . GLU A 1 114 ? -37.322 14.968 50.430 1.00 53.75 114 GLU A CA 1
ATOM 930 C C . GLU A 1 114 ? -36.686 15.456 51.748 1.00 53.75 114 GLU A C 1
ATOM 932 O O . GLU A 1 114 ? -37.383 15.889 52.663 1.00 53.75 114 GLU A O 1
ATOM 937 N N . ALA A 1 115 ? -35.351 15.511 51.836 1.00 50.44 115 ALA A N 1
ATOM 938 C CA . ALA A 1 115 ? -34.652 16.016 53.026 1.00 50.44 115 ALA A CA 1
ATOM 939 C C . ALA A 1 115 ? -34.763 17.543 53.241 1.00 50.44 115 ALA A C 1
ATOM 941 O O . ALA A 1 115 ? -34.431 18.034 54.324 1.00 50.44 115 ALA A O 1
ATOM 942 N N . VAL A 1 116 ? -35.181 18.303 52.221 1.00 51.28 116 VAL A N 1
ATOM 943 C CA . VAL A 1 116 ? -35.447 19.749 52.334 1.00 51.28 116 VAL A CA 1
ATOM 944 C C . VAL A 1 116 ? -36.895 20.007 52.754 1.00 51.28 116 VAL A C 1
ATOM 946 O O . VAL A 1 116 ? -37.143 20.990 53.448 1.00 51.28 116 VAL A O 1
ATOM 949 N N . THR A 1 117 ? -37.832 19.120 52.411 1.00 49.62 117 THR A N 1
ATOM 950 C CA . THR A 1 117 ? -39.231 19.225 52.847 1.00 49.62 117 THR A CA 1
ATOM 951 C C . THR A 1 117 ? -39.438 18.764 54.294 1.00 49.62 117 THR A C 1
ATOM 953 O O . THR A 1 117 ? -40.162 19.433 55.018 1.00 49.62 117 THR A O 1
ATOM 956 N N . ASP A 1 118 ? -38.725 17.734 54.769 1.00 49.38 118 ASP A N 1
ATOM 957 C CA . ASP A 1 118 ? -38.845 17.233 56.160 1.00 49.38 118 ASP A CA 1
ATOM 958 C C . ASP A 1 118 ? -38.138 18.100 57.225 1.00 49.38 118 ASP A C 1
ATOM 960 O O . ASP A 1 118 ? -38.293 17.878 58.423 1.00 49.38 118 ASP A O 1
ATOM 964 N N . LYS A 1 119 ? -37.326 19.089 56.826 1.00 48.75 119 LYS A N 1
ATOM 965 C CA . LYS A 1 119 ? -36.670 20.039 57.753 1.00 48.75 119 LYS A CA 1
ATOM 966 C C . LYS A 1 119 ? -37.375 21.397 57.843 1.00 48.75 119 LYS A C 1
ATOM 968 O O . LYS A 1 119 ? -36.839 22.306 58.476 1.00 48.75 119 LYS A O 1
ATOM 973 N N . ALA A 1 120 ? -38.518 21.547 57.176 1.00 45.03 120 ALA A N 1
ATOM 974 C CA . ALA A 1 120 ? -39.279 22.792 57.108 1.00 45.03 120 ALA A CA 1
ATOM 975 C C . ALA A 1 120 ? -40.600 22.768 57.908 1.00 45.03 120 ALA A C 1
ATOM 977 O O . ALA A 1 120 ? -41.323 23.764 57.863 1.00 45.03 120 ALA A O 1
ATOM 978 N N . GLU A 1 121 ? -40.891 21.691 58.649 1.00 38.56 121 GLU A N 1
ATOM 979 C CA . GLU A 1 121 ? -41.993 21.608 59.629 1.00 38.56 121 GLU A CA 1
ATOM 980 C C . GLU A 1 121 ? -41.490 21.644 61.079 1.00 38.56 121 GLU A C 1
ATOM 982 O O . GLU A 1 121 ? -40.434 21.032 61.371 1.00 38.56 121 GLU A O 1
#

Secondary structure (DSSP, 8-state):
-PPP-SS-HHHHTSHHHHHHHHHTTTS-S------HHHHHSHHHHHHHHTT--STT---------SPPPHHHHHHHHHHHHHHHHHHHHHHHHHHHHHHHHHHHHHHHHHHHHHHHHTT--

Radius of gyration: 30.48 Å; chains: 1; bounding box: 64×44×80 Å

Foldseek 3Di:
DDADPPVDCCVRVCVVVVVCLLCVLVDLDDDDDPDDPLLADPVSLCVSQVSNPDPSDDRDRDDDDDDDDPVVVVVVVVVVVVVVVVVVVVVVVVVVVVVVVVVVVVVVVVVVVVVVVVVPD

=== Feature glossary ===
The record interleaves many kinds of information about one protein. Here is each kind framed as the question it answers.

Q: What does the local fold look like, residue by residue?
A: The Foldseek 3Di string encodes local tertiary geometry as a 20-letter alphabet — one character per residue — derived from the relative positions of nearby Cα atoms. Unlike the amino-acid sequence, 3Di is a direct function of the 3D structure, so two proteins with the same fold have similar 3Di strings even at low sequence identity.

Q: Which residues are in helices, strands, or loops?
A: The SS8 string is DSSP's per-residue secondary-structure call. α-helix (H) means an i→i+4 H-bond ladder; β-strand (E) means the residue participates in a β-sheet; 3₁₀ (G) and π (I) are tighter and wider helices; T/S are turns/bends; '-' is loop.

Q: How big and how compact is the whole molecule?
A: Radius of gyration (Rg) is the root-mean-square distance of Cα atoms from their centroid — a single number for overall size and compactness. A globular domain of N residues has Rg ≈ 2.2·N^0.38 Å; an extended or disordered chain has a much larger Rg. The Cα contact count is the number of residue pairs whose Cα atoms are within 8 Å and are more than four positions apart in sequence — a standard proxy for tertiary packing density. The bounding box is the smallest axis-aligned box enclosing all Cα atoms.

Q: Where is each backbone atom in 3D?
A: Structure coordinates are given as an mmCIF _atom_site loop: one row per atom with element, residue name, chain id, sequence number, and x/y/z position in Å. Only the four main-chain atoms per residue are included here; side chains are omitted to keep the record compact.

Q: What is the amino-acid chain?
A: Primary structure: the covalent order of the twenty standard amino acids along the backbone. Two proteins with the same sequence will (almost always) fold to the same structure; two with 30% identity often share a fold but not the details.

Q: What if only a Cα trace is available?
A: Three-state secondary structure (P-SEA) collapses the eight DSSP classes into helix (a), strand (b), and coil (c). P-SEA assigns these from Cα geometry alone — distances and angles — without requiring backbone oxygens, so it works on any Cα trace.

Q: What family and function is it annotated with?
A: Database cross-references. InterPro integrates a dozen domain/family signature databases into unified entries with residue-range hits. GO terms attach function/process/location labels with evidence codes. CATH codes position the fold in a four-level structural taxonomy. Organism is the NCBI-taxonomy species name.

Q: How confident is the AlphaFold model at each residue?
A: pLDDT is the predicted lDDT-Cα score: AlphaFold's confidence that the local environment of each residue (all inter-atomic distances within 15 Å) is correctly placed. It is a per-residue number between 0 and 100, with higher meaning more reliable.

Q: How mobile is each atom in the crystal?
A: B-factor (Debye–Waller factor) reflects atomic displacement in the crystal lattice. It is an experimental observable (units Å²), not a prediction; low values mean the atom is pinned down, high values mean it moves or is heterogeneous across the crystal.

Q: Which residues are buried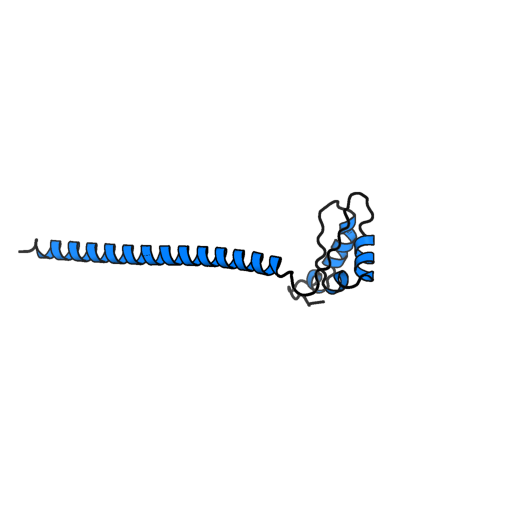 vs exposed?
A: SASA measures how much of the protein is reachable by solvent. It is computed by rolling a water-sized probe over the atomic surface and summing the exposed area (Å²). Per-residue SASA distinguishes core (buried, low SASA) from surface (exposed, high SASA) residues; total SASA is a whole-molecule size measure.

Q: What do the diagnostic plots show?
A: Plot images: a contact map (which residues are close in 3D, as an N×N binary image), a Ramachandran scatter (backbone torsion angles, revealing secondary-structure composition at a glance), and — for AlphaFold structures — a PAE heatmap (pairwise prediction confidence).

Q: What known structures does this most resemble?
A: The Foldseek neighbor list gives the closest experimentally determined structures in the PDB, ranked by structural alignment. TM-score near 1 means near-identical fold; near 0.3 means only rough topology match. This is how one finds what a novel AlphaFold prediction most resembles in the solved-structure universe.

Q: Are the domains correctly placed relative to each other?
A: Predicted aligned error is AlphaFold's pairwise confidence. Unlike pLDDT (per-residue), PAE is per-residue-pair and captures whether two parts of the structure are correctly placed relative to each other. Units are ångströms of expected positional error.

Q: What do the rendered images show?
A: Structure images are PyMOL renders from six orthogonal camera directions. Cartoon representation draws helices as coils and strands as arrows; sticks shows the backbone as bonds; surface shows the solvent-excluded envelope. Rainbow coloring maps sequence position to hue (blue→red, N→C); chain coloring assigns a distinct color per polypeptide.

Q: What are the backbone torsion angles?
A: φ (phi) and ψ (psi) are the two rotatable backbone dihedrals per residue: φ is the C(i-1)–N–Cα–C torsion, ψ is the N–Cα–C–N(i+1) torsion, both in degrees on (−180°, 180°]. α-helical residues cluster near (−60°, −45°); β-strand residues near (−120°, +130°). A Ramachandran plot is simply a scatter of (φ, ψ) for every residue.